Protein AF-A0A959Y4U3-F1 (afdb_monomer)

Secondary structure (DSSP, 8-state):
-PPP-STT-S----TTTT----SGGGTT-HHHHHTTT-

Foldseek 3Di:
DDFDPDPPGRDDDDCLAPDDDPDPVVVPDPSVVVNVVD

Radius of gyration: 12.84 Å; Cα contacts (8 Å, |Δi|>4): 25; chains: 1; bounding box: 21×22×34 Å

Structure (mmCIF, N/CA/C/O backbone):
data_AF-A0A959Y4U3-F1
#
_entry.id   AF-A0A959Y4U3-F1
#
loop_
_atom_site.group_PDB
_atom_site.id
_atom_site.type_symbol
_atom_site.label_atom_id
_atom_site.label_alt_id
_atom_site.label_comp_id
_atom_site.label_asym_id
_atom_site.label_entity_id
_atom_site.label_seq_id
_atom_site.pdbx_PDB_ins_code
_atom_site.Cartn_x
_atom_site.Cartn_y
_atom_site.Cartn_z
_atom_site.occupancy
_atom_site.B_iso_or_equiv
_atom_site.auth_seq_id
_atom_site.auth_comp_id
_atom_site.auth_asym_id
_atom_site.auth_atom_id
_atom_site.pdbx_PDB_model_num
ATOM 1 N N . MET A 1 1 ? -13.095 -5.633 5.546 1.00 61.66 1 MET A N 1
ATOM 2 C CA . MET A 1 1 ? -12.047 -4.769 6.128 1.00 61.66 1 MET A CA 1
ATOM 3 C C . MET A 1 1 ? -12.256 -4.740 7.624 1.00 61.66 1 MET A C 1
ATOM 5 O O . MET A 1 1 ? -13.385 -4.520 8.044 1.00 61.66 1 MET A O 1
ATOM 9 N N . ALA A 1 2 ? -11.217 -5.038 8.401 1.00 70.19 2 ALA A N 1
ATOM 10 C CA . ALA A 1 2 ? -11.238 -4.739 9.828 1.00 70.19 2 ALA A CA 1
ATOM 11 C C . ALA A 1 2 ? -11.274 -3.211 10.010 1.00 70.19 2 ALA A C 1
ATOM 13 O O . ALA A 1 2 ? -10.774 -2.490 9.143 1.00 70.19 2 ALA A O 1
ATOM 14 N N . GLY A 1 3 ? -11.889 -2.732 11.093 1.00 83.50 3 GLY A N 1
ATOM 15 C CA . GLY A 1 3 ? -11.851 -1.312 11.449 1.00 83.50 3 GLY A CA 1
ATOM 16 C C . GLY A 1 3 ? -10.411 -0.824 11.623 1.00 83.50 3 GLY A C 1
ATOM 17 O O . GLY A 1 3 ? -9.504 -1.610 11.907 1.00 83.50 3 GLY A O 1
ATOM 18 N N . SER A 1 4 ? -10.194 0.468 11.400 1.00 90.62 4 SER A N 1
ATOM 19 C CA . SER A 1 4 ? -8.891 1.092 11.606 1.00 90.62 4 SER A CA 1
ATOM 20 C C . SER A 1 4 ? -8.522 1.122 13.089 1.00 90.62 4 SER A C 1
ATOM 22 O O . SER A 1 4 ? -9.347 1.441 13.937 1.00 90.62 4 SER A O 1
ATOM 24 N N . SER A 1 5 ? -7.260 0.828 13.397 1.00 94.06 5 SER A N 1
ATOM 25 C CA . SER A 1 5 ? -6.678 1.007 14.733 1.00 94.06 5 SER A CA 1
ATOM 26 C C . SER A 1 5 ? -5.999 2.372 14.906 1.00 94.06 5 SER A C 1
ATOM 28 O O . SER A 1 5 ? -5.230 2.564 15.842 1.00 94.06 5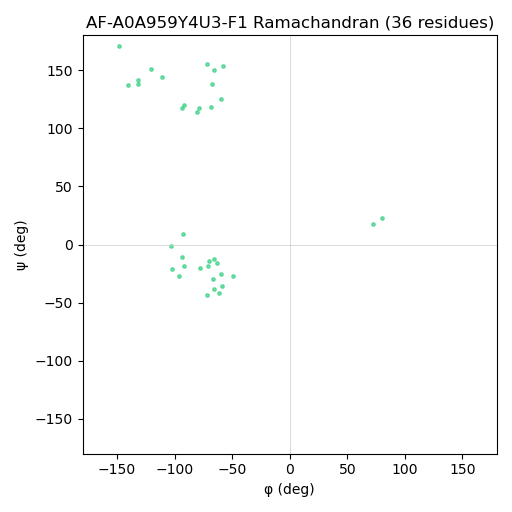 SER A O 1
ATOM 30 N N . ILE A 1 6 ? -6.163 3.275 13.938 1.00 92.94 6 ILE A N 1
ATOM 31 C CA . ILE A 1 6 ? -5.584 4.615 13.960 1.00 92.94 6 ILE A CA 1
ATOM 32 C C . ILE A 1 6 ? -6.628 5.553 14.561 1.00 92.94 6 ILE A C 1
ATOM 34 O O . ILE A 1 6 ? -7.675 5.751 13.957 1.00 92.94 6 ILE A O 1
ATOM 38 N N . GLU A 1 7 ? -6.308 6.167 15.701 1.00 96.19 7 GLU A N 1
ATOM 39 C CA . GLU A 1 7 ? -7.237 6.955 16.537 1.00 96.19 7 GLU A CA 1
ATOM 40 C C . GLU A 1 7 ? -8.074 8.017 15.801 1.00 96.19 7 GLU A C 1
ATOM 42 O O . GLU A 1 7 ? -9.154 8.373 16.253 1.00 96.19 7 GLU A O 1
ATOM 47 N N . TRP A 1 8 ? -7.586 8.559 14.683 1.00 95.00 8 TRP A N 1
ATOM 48 C CA . TRP A 1 8 ? -8.242 9.660 13.969 1.00 95.00 8 TRP A CA 1
ATOM 49 C C . TRP A 1 8 ? -8.991 9.243 12.691 1.00 95.00 8 TRP A C 1
ATOM 51 O O . TRP A 1 8 ? -9.576 10.102 12.034 1.00 95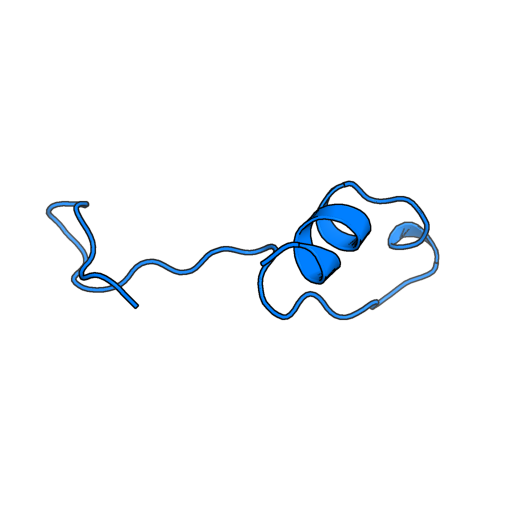.00 8 TRP A O 1
ATOM 61 N N . THR A 1 9 ? -8.976 7.963 12.301 1.00 93.00 9 THR A N 1
ATOM 62 C CA . THR A 1 9 ? -9.698 7.475 11.112 1.00 93.00 9 THR A CA 1
ATOM 63 C C . THR A 1 9 ? -10.332 6.120 11.368 1.00 93.00 9 THR A C 1
ATOM 65 O O . THR A 1 9 ? -9.682 5.225 11.891 1.00 93.00 9 THR A O 1
ATOM 68 N N . GLU A 1 10 ? -11.571 5.941 10.916 1.00 93.00 10 GLU A N 1
ATOM 69 C CA . GLU A 1 10 ? -12.339 4.694 11.045 1.00 93.00 10 GLU A CA 1
ATOM 70 C C . GLU A 1 10 ? -11.928 3.625 10.021 1.00 93.00 10 GLU A C 1
ATOM 72 O O . GLU A 1 10 ? -12.175 2.429 10.200 1.00 93.00 10 GLU A O 1
ATOM 77 N N . LEU A 1 11 ? -11.279 4.042 8.929 1.00 91.50 11 LEU A N 1
ATOM 78 C CA . LEU A 1 11 ? -10.924 3.171 7.813 1.00 91.50 11 LEU A CA 1
ATOM 79 C C . LEU A 1 11 ? -9.461 3.348 7.412 1.00 91.50 11 LEU A C 1
ATOM 81 O O . LEU A 1 11 ? -8.943 4.462 7.310 1.00 91.50 11 LEU A O 1
ATOM 85 N N . THR A 1 12 ? -8.813 2.220 7.137 1.00 89.44 12 THR A N 1
ATOM 86 C CA . THR A 1 12 ? -7.490 2.148 6.518 1.00 89.44 12 THR A CA 1
ATOM 87 C C . THR A 1 12 ? -7.579 1.367 5.219 1.00 89.44 12 THR A C 1
ATOM 89 O O . THR A 1 12 ? -8.426 0.486 5.045 1.00 89.44 12 THR A O 1
ATOM 92 N N . TRP A 1 13 ? -6.696 1.700 4.284 1.00 87.88 13 TRP A N 1
ATOM 93 C CA . TRP A 1 13 ? -6.591 1.002 3.013 1.00 87.88 13 TRP A CA 1
ATOM 94 C C . TRP A 1 13 ? -5.136 0.646 2.717 1.00 87.88 13 TRP A C 1
ATOM 96 O O . TRP A 1 13 ? -4.222 1.421 2.997 1.00 87.88 13 TRP A O 1
ATOM 106 N N . ASN A 1 14 ? -4.930 -0.544 2.153 1.00 88.12 14 ASN A N 1
ATOM 107 C CA . ASN A 1 14 ? -3.617 -1.031 1.762 1.00 88.12 14 ASN A CA 1
ATOM 108 C C . ASN A 1 14 ? -3.334 -0.654 0.296 1.00 88.12 14 ASN A C 1
ATOM 110 O O . ASN A 1 14 ? -4.025 -1.165 -0.587 1.00 88.12 14 ASN A O 1
ATOM 114 N N . PRO A 1 15 ? -2.271 0.122 0.012 1.00 86.31 15 PRO A N 1
ATOM 115 C CA . PRO A 1 15 ? -1.960 0.590 -1.336 1.00 86.31 15 PRO A CA 1
ATOM 116 C C . PRO A 1 15 ? -1.571 -0.487 -2.346 1.00 86.31 15 PRO A C 1
ATOM 118 O O . PRO A 1 15 ? -1.507 -0.225 -3.546 1.00 86.31 15 PRO A O 1
ATOM 121 N N . THR A 1 16 ? -1.309 -1.701 -1.873 1.00 91.19 16 THR A N 1
ATOM 122 C CA . THR A 1 16 ? -0.999 -2.853 -2.723 1.00 91.19 16 THR A CA 1
ATOM 123 C C . THR A 1 16 ? -2.237 -3.665 -3.100 1.00 91.19 16 THR A C 1
ATOM 125 O O . THR A 1 16 ? -2.197 -4.395 -4.089 1.00 91.19 16 THR A O 1
ATOM 128 N N . THR A 1 17 ? -3.349 -3.522 -2.370 1.00 88.56 17 THR A N 1
ATOM 129 C CA . THR A 1 17 ? -4.604 -4.219 -2.670 1.00 88.56 17 THR A CA 1
ATOM 130 C C . THR A 1 17 ? -5.325 -3.500 -3.809 1.00 88.56 17 THR A C 1
ATOM 132 O O . THR A 1 17 ? -5.706 -2.339 -3.678 1.00 88.56 17 THR A O 1
ATOM 135 N N . GLY A 1 18 ? -5.522 -4.189 -4.937 1.00 84.56 18 GLY A N 1
ATOM 136 C CA . GLY A 1 18 ? -6.114 -3.592 -6.142 1.00 84.56 18 GLY A CA 1
ATOM 137 C C . GLY A 1 18 ? -5.129 -2.765 -6.977 1.00 84.56 18 GLY A C 1
ATOM 138 O O . GLY A 1 18 ? -5.545 -1.890 -7.735 1.00 84.56 18 GLY A O 1
ATOM 139 N N . CYS A 1 19 ? -3.822 -3.021 -6.847 1.00 91.38 19 CYS A N 1
ATOM 140 C CA . CYS A 1 19 ? -2.798 -2.346 -7.640 1.00 91.38 19 CYS A CA 1
ATOM 141 C C . CYS A 1 19 ? -3.010 -2.593 -9.147 1.00 91.38 19 CYS A C 1
ATOM 143 O O . CYS A 1 19 ? -3.044 -3.735 -9.606 1.00 91.38 19 CYS A O 1
ATOM 145 N N . SER A 1 20 ? -3.105 -1.515 -9.932 1.00 91.12 20 SER A N 1
ATOM 146 C CA . SER A 1 20 ? -3.155 -1.560 -11.397 1.00 91.12 20 SER A CA 1
ATOM 147 C C . SER A 1 20 ? -1.870 -0.986 -12.000 1.00 91.12 20 SER A C 1
ATOM 149 O O . SER A 1 20 ? -1.255 -0.065 -11.460 1.00 91.12 20 SER A O 1
ATOM 151 N N . LYS A 1 21 ? -1.418 -1.560 -13.120 1.00 91.38 21 LYS A N 1
ATOM 152 C CA . LYS A 1 21 ? -0.175 -1.138 -13.780 1.00 91.38 21 LYS A CA 1
ATOM 153 C C . LYS A 1 21 ? -0.431 0.112 -14.619 1.00 91.38 21 LYS A C 1
ATOM 155 O O . LYS A 1 21 ? -1.136 0.037 -15.619 1.00 91.38 21 LYS A O 1
ATOM 160 N N . LEU A 1 22 ? 0.181 1.230 -14.232 1.00 91.75 22 LEU A N 1
ATOM 161 C CA . LEU A 1 22 ? 0.043 2.520 -14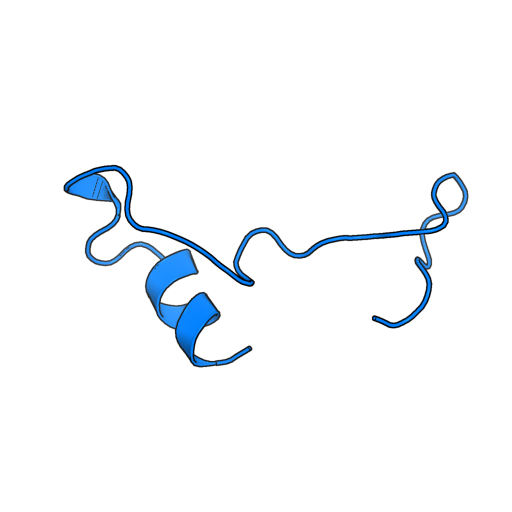.923 1.00 91.75 22 LEU A CA 1
ATOM 162 C C . LEU A 1 22 ? 1.175 2.791 -15.923 1.00 91.75 22 LEU A C 1
ATOM 164 O O . LEU A 1 22 ? 0.986 3.527 -16.886 1.00 91.75 22 LEU A O 1
ATOM 168 N N . SER A 1 23 ? 2.362 2.215 -15.709 1.00 93.38 23 SER A N 1
ATOM 169 C CA . SER A 1 23 ? 3.529 2.436 -16.567 1.00 93.38 23 SER A CA 1
ATOM 170 C C . SER A 1 23 ? 4.438 1.207 -16.639 1.00 93.38 23 SER A C 1
ATOM 172 O O . SER A 1 23 ? 4.291 0.248 -15.876 1.00 93.38 23 SER A O 1
ATOM 174 N N . ALA A 1 24 ? 5.428 1.244 -17.537 1.00 93.19 24 ALA A N 1
ATOM 175 C CA . ALA A 1 24 ? 6.443 0.195 -17.647 1.00 93.19 24 ALA A CA 1
ATOM 176 C C . ALA A 1 24 ? 7.256 0.006 -16.350 1.00 93.19 24 ALA A C 1
ATOM 178 O O . ALA A 1 24 ? 7.722 -1.100 -16.085 1.00 93.19 24 ALA A O 1
ATOM 179 N N . GLY A 1 25 ? 7.368 1.047 -15.515 1.00 89.75 25 GLY A N 1
ATOM 180 C CA . GLY A 1 25 ? 8.039 0.984 -14.211 1.00 89.75 25 GLY A CA 1
ATOM 181 C C . GLY A 1 25 ? 7.287 0.158 -13.163 1.00 89.75 25 GLY A C 1
ATOM 182 O O . GLY A 1 25 ? 7.867 -0.232 -12.156 1.00 89.75 25 GLY A O 1
ATOM 183 N N . CYS A 1 26 ? 6.011 -0.167 -13.399 1.00 91.88 26 CYS A N 1
ATOM 184 C CA . CYS A 1 26 ? 5.271 -1.094 -12.544 1.00 91.88 26 CYS A CA 1
ATOM 185 C C . CYS A 1 26 ? 5.747 -2.546 -12.709 1.00 91.88 26 CYS A C 1
ATOM 187 O O . CYS A 1 26 ? 5.449 -3.381 -11.859 1.00 91.88 26 CYS A O 1
ATOM 189 N N . LYS A 1 27 ? 6.455 -2.869 -13.800 1.00 89.81 27 LYS A N 1
ATOM 190 C CA . LYS A 1 27 ? 6.983 -4.213 -14.044 1.00 89.81 27 LYS A CA 1
ATOM 191 C C . LYS A 1 27 ? 8.084 -4.502 -13.020 1.00 89.81 27 LYS A C 1
ATOM 193 O O . LYS A 1 27 ? 9.099 -3.815 -13.015 1.00 89.81 27 LYS A O 1
ATOM 198 N N . PHE A 1 28 ? 7.878 -5.524 -12.187 1.00 89.75 28 PHE A N 1
ATOM 199 C CA . PHE A 1 28 ? 8.771 -5.918 -11.084 1.00 89.75 28 PHE A CA 1
ATOM 200 C C . PHE A 1 28 ? 8.775 -4.988 -9.859 1.00 89.75 28 PHE A C 1
ATOM 202 O O . PHE A 1 28 ? 9.681 -5.077 -9.030 1.00 89.75 28 PHE A O 1
ATOM 209 N N . CYS A 1 29 ? 7.772 -4.119 -9.689 1.00 91.56 29 CYS A N 1
ATOM 210 C CA . CYS A 1 29 ? 7.649 -3.361 -8.444 1.00 91.56 29 CYS A CA 1
ATOM 211 C C . CYS A 1 29 ? 7.187 -4.270 -7.288 1.00 91.56 29 CYS A C 1
ATOM 213 O O . CYS A 1 29 ? 6.523 -5.288 -7.497 1.00 91.56 29 CYS A O 1
ATOM 215 N N . TYR A 1 30 ? 7.493 -3.891 -6.043 1.00 92.00 30 TYR A N 1
ATOM 216 C CA . TYR A 1 30 ? 7.106 -4.691 -4.872 1.00 92.00 30 TYR A CA 1
ATOM 217 C C . TYR A 1 30 ? 5.578 -4.887 -4.776 1.00 92.00 30 TYR A C 1
ATOM 219 O O . TYR A 1 30 ? 5.106 -5.962 -4.400 1.00 92.00 30 TYR A O 1
ATOM 227 N N . ALA A 1 31 ? 4.803 -3.868 -5.167 1.00 93.38 31 ALA A N 1
ATOM 228 C CA . ALA A 1 31 ? 3.346 -3.888 -5.117 1.00 93.38 31 ALA A CA 1
ATOM 229 C C . ALA A 1 31 ? 2.734 -4.903 -6.098 1.00 93.38 31 ALA A C 1
ATOM 231 O O . ALA A 1 31 ? 1.701 -5.483 -5.781 1.00 93.38 31 ALA A O 1
ATOM 232 N N . GLU A 1 32 ? 3.381 -5.193 -7.236 1.00 90.69 32 GLU A N 1
ATOM 233 C CA . GLU A 1 32 ? 2.912 -6.208 -8.193 1.00 90.69 32 GLU A CA 1
ATOM 234 C C . GLU A 1 32 ? 2.867 -7.602 -7.554 1.00 90.69 32 GLU A C 1
ATOM 236 O O . GLU A 1 32 ? 1.926 -8.366 -7.770 1.00 90.69 32 GLU A O 1
ATOM 241 N N . VAL A 1 33 ? 3.888 -7.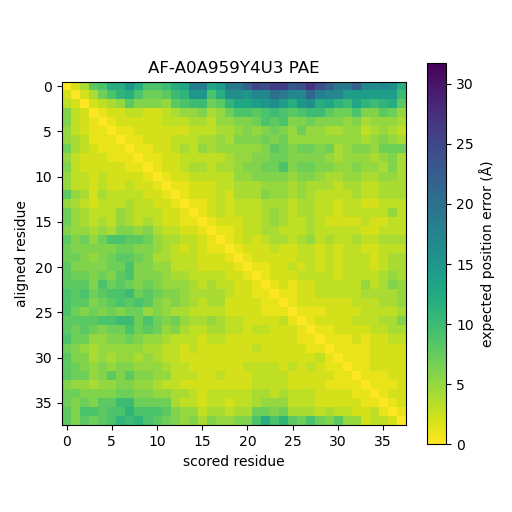938 -6.763 1.00 89.56 33 VAL A N 1
ATOM 242 C CA . VAL A 1 33 ? 3.964 -9.230 -6.075 1.00 89.56 33 VAL A CA 1
ATOM 243 C C . VAL A 1 33 ? 2.950 -9.283 -4.937 1.00 89.56 33 VAL A C 1
ATOM 245 O O . VAL A 1 33 ? 2.250 -10.283 -4.784 1.00 89.56 33 VAL A O 1
ATOM 248 N N . MET A 1 34 ? 2.846 -8.202 -4.159 1.00 92.81 34 MET A N 1
ATOM 249 C CA . MET A 1 34 ? 1.918 -8.118 -3.028 1.00 92.81 34 MET A CA 1
ATOM 250 C C . MET A 1 34 ? 0.456 -8.158 -3.478 1.00 92.81 34 MET A C 1
ATOM 252 O O . MET A 1 34 ? -0.340 -8.862 -2.866 1.00 92.81 34 MET A O 1
ATOM 256 N N . SER A 1 35 ? 0.124 -7.516 -4.600 1.00 89.88 35 SER A N 1
ATOM 257 C CA . SER A 1 35 ? -1.230 -7.506 -5.165 1.00 89.88 35 SER A CA 1
ATOM 258 C C . SER A 1 35 ? -1.741 -8.886 -5.597 1.00 89.88 35 SER A C 1
ATOM 260 O O . SER A 1 35 ? -2.933 -9.021 -5.839 1.00 89.88 35 SER A O 1
ATOM 262 N N . ARG A 1 36 ? -0.873 -9.899 -5.741 1.00 85.19 36 ARG A N 1
ATOM 263 C CA . ARG A 1 36 ? -1.279 -11.287 -6.049 1.00 85.19 36 ARG A CA 1
ATOM 264 C C . ARG A 1 36 ? -1.466 -12.155 -4.802 1.00 85.19 36 ARG A C 1
ATOM 266 O O . ARG A 1 36 ? -1.900 -13.294 -4.927 1.00 85.19 36 ARG A O 1
ATOM 273 N N . ARG A 1 37 ? -1.043 -11.670 -3.633 1.00 85.62 37 ARG A N 1
ATOM 274 C CA . ARG A 1 37 ? -1.043 -12.417 -2.364 1.00 85.62 37 ARG A CA 1
ATOM 275 C C . ARG A 1 37 ? -2.193 -12.026 -1.436 1.00 85.62 37 ARG A C 1
ATOM 277 O O . ARG A 1 37 ? -2.483 -12.787 -0.519 1.00 85.62 37 ARG A O 1
ATOM 284 N N . LEU A 1 38 ? -2.762 -10.839 -1.638 1.00 80.00 38 LEU A N 1
ATOM 285 C CA . LEU A 1 38 ? -3.784 -10.198 -0.807 1.00 80.00 38 LEU A CA 1
ATOM 286 C C . LEU A 1 38 ? -5.133 -10.212 -1.520 1.00 80.00 38 LEU A C 1
ATOM 288 O O . LEU A 1 38 ? -6.147 -10.362 -0.809 1.00 80.00 38 LEU A O 1
#

Mean predicted aligned error: 4.55 Å

Solvent-accessible surface area (backbone atoms only — not comparable to full-atom values): 2635 Å² total; per-residue (Å²): 130,77,72,37,90,49,97,90,42,71,70,73,83,63,86,31,63,82,62,74,81,86,52,80,76,46,67,89,34,74,45,59,60,46,40,76,75,108

Sequence (38 aa):
MAGSSIEWTELTWNPTTGCSKLSAGCKFCYAEVMSRRL

pLDDT: mean 88.99, std 6.42, range [61.66, 96.19]

=== Feature glossary ===
A reading guide for the features in this record.

Start from the sequence.

  · Sequence gives the chain of amino acids in standard one-letter code (A=alanine, C=cysteine, …, Y=tyrosine), read N→C. It is the only feature that is directly encoded by the gene; all structural features are derived from the folded form of this sequence.

Fold it, and you get atomic coordinates and the backbone conformation that goes with them.

  · Structure c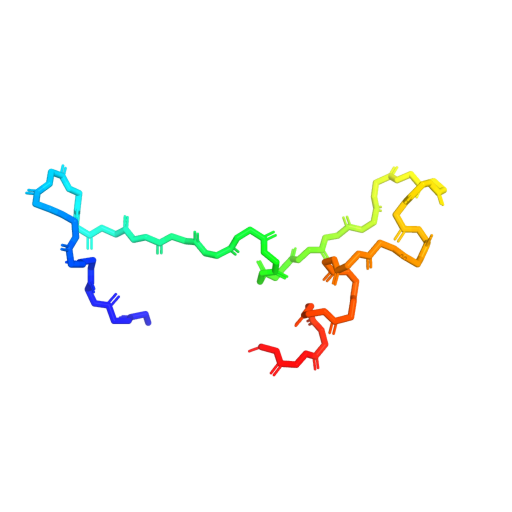oordinates are given as an mmCIF _atom_site loop: one row per atom with element, residue name, chain id, sequence number, and x/y/z position in Å. Only the four main-chain atoms per residue are included here; side chains are omitted to keep the record compact.

  · Backbone dihedral angles. Every residue except chain termini has a φ (preceding-C → N → Cα → C) and a ψ (N → Cα → C → next-N). They are reported in degrees following the IUPAC sign convention. Secondary structure is essentially a statement about which (φ, ψ) basin each residue occupies.

  · Eight-state secondary structure (DSSP): H is the canonical α-helix, G the tighter 3₁₀-helix, I the wider π-helix; E/B are β-structure, T and S are turns and bends, and '-' is everything else. DSSP derives these from the pattern of main-chain N–H···O=C hydrogen bonds, not from the sequence.

  · SS3 is a coarse helix/strand/coil call (letters a/b/c) made by the P-SEA algorithm from inter-Cα distances and dihedrals. It is less detailed than DSSP but needs only Cα positions.

Summarize the fold with a handful of shape descriptors and a per-residue structural alphabet.

  · Radius of gyration (Rg) is the root-mean-square distance of Cα atoms from their centroid — a single number for overall size and compactness. A globular domain of N residues has Rg ≈ 2.2·N^0.38 Å; an extended or disordered chain has a much larger Rg. The Cα contact count is the number of residue pairs whose Cα atoms are within 8 Å and are more than four positions apart in sequence — a standard proxy for tertiary packing density. The bounding box is the smallest axis-aligned box enclosing all Cα atoms.

  · 3Di is Foldseek's structural alphabet. Each residue is assigned one of twenty discrete states based on how its Cα sits relative to its spatial (not sequential) neighbors. Aligning 3Di strings finds structural homologs roughly as well as full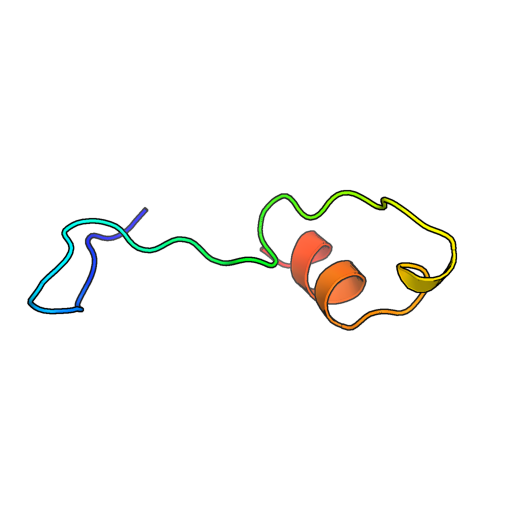 3D superposition, but orders of magnitude faster.

  · Solvent-accessible surface area (SASA) is the area in Å² traced out by the centre of a 1.4 Å probe sphere (a water molecule) rolled over the protein's van der Waals surface (Shrake–Rupley / Lee–Richards construction). Buried residues have near-zero SASA; fully exposed residues can exceed 200 Å². The total SASA scales roughly with the number of surface residues.

Ask how reliable the model is.

  · For AlphaFold models, the B-factor field carries pLDDT — the model's own estimate of local accuracy on a 0–100 scale. Regions with pLDDT<50 should be treated as essentially unmodeled; they often correspond to intrinsically disordered segments.

  · For experimental (PDB) structures, the B-factor (temperature factor) quantifies the positional spread of each atom in the crystal — a combination of thermal vibration and static disorder — in units of Å². High B-factors mark flexible loops or poorly resolved regions; low B-factors mark the rigid, well-ordered core.

  · Predicted Aligned Error (PAE) is an AlphaFold confidence matrix: entry (i, j) is the expected error in the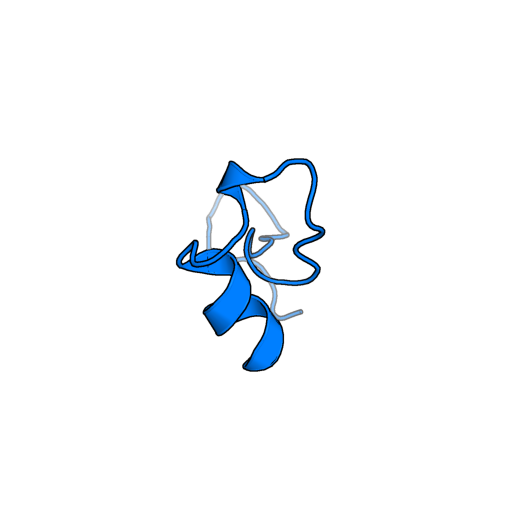 position of residue j, in ångströms, when the prediction is superimposed on the true structure at residue i. Low PAE within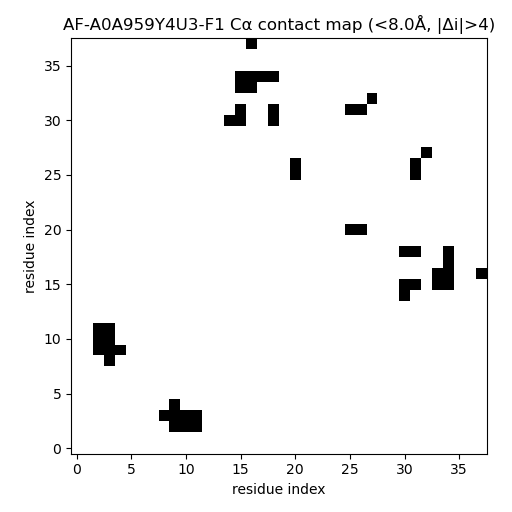 a block of res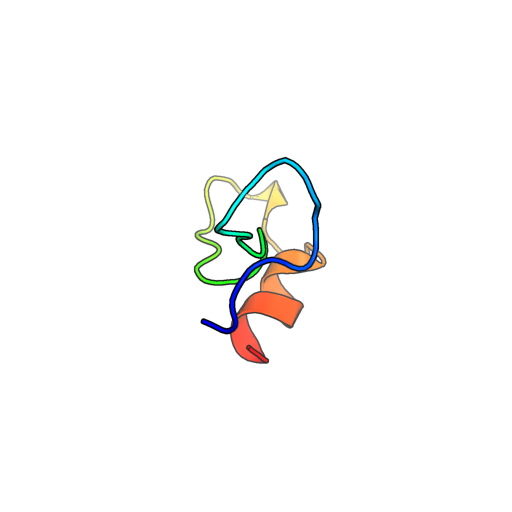idues means that block is internally rigid and well-predicted; high PAE between two blocks means their relative placement is uncertain even if each block individually is confident.

Place it in context: what it resembles, what it is annotated as, and how it looks.

  · Structural nearest neighbors (via Foldseek easy-search vs the PDB). Reported per hit: target PDB id, E-value, and alignment TM-score. A TM-score above ~0.5 is the conventional threshold for 'same fold'.

  · Functional annotations link the protein to curated databases. InterPro entries identify conserved domains and families by matching the sequence against member-database signatures (Pfam, PROSITE, CDD, …). Gene Ontology (GO) terms describe molecular function, biological process, and cellular component in a controlled vocabulary. CATH places the structure in a hierarchical fold classification (Class/Architecture/Topology/Homologous-superfamily). The organism is the source species.

  · The contact map is a binary N×N matrix image: pixel (i, j) is dark where Cα_i and Cα_j are within 8 Å and |i−j|>4. Because the |i−j|>4 filter removes local helical contacts, off-diagonal stripes parallel to the main diagonal indicate parallel β-sheets; stripes perpendicular to it indicate antiparallel β-sheets. The Ramachandran plot scatters every residue's (φ, ψ) pair against the sterically allowed regions. The PAE heatmap renders the predicted-aligned-error matrix.

  · Six rendered views show the 3D structure from the faces of a cube — i.e. along ±x, ±y, ±z. Rendering representation is drawn randomly per protein from cartoon (secondary-structure ribbons), sticks (backbone bonds), or molecular surface; coloring is either N→C rainbow (blue at the N-terminus through red at the C-terminus) or one color per chain.